Protein AF-A0A9X2GB70-F1 (afdb_monomer_lite)

pLDDT: mean 88.49, std 8.27, range [55.62, 98.12]

Structure (mmCIF, N/CA/C/O backbone):
data_AF-A0A9X2GB70-F1
#
_entry.id   AF-A0A9X2GB70-F1
#
loop_
_atom_site.group_PDB
_atom_site.id
_atom_site.type_symbol
_atom_site.label_atom_id
_atom_site.label_alt_id
_atom_site.label_comp_id
_atom_site.label_asym_id
_atom_site.label_entity_id
_atom_site.label_seq_id
_atom_site.pdbx_PDB_ins_code
_atom_site.Cartn_x
_atom_site.Cartn_y
_atom_site.Cartn_z
_atom_site.occupancy
_atom_site.B_iso_or_equiv
_atom_site.auth_seq_id
_atom_site.auth_comp_id
_atom_site.auth_asym_id
_atom_site.auth_atom_id
_atom_site.pdbx_PDB_model_num
ATOM 1 N N . MET A 1 1 ? 0.443 -10.208 13.676 1.00 56.44 1 MET A N 1
ATOM 2 C CA . MET A 1 1 ? 0.203 -9.147 12.669 1.00 56.44 1 MET A CA 1
ATOM 3 C C . MET A 1 1 ? 1.342 -8.124 12.617 1.00 56.44 1 MET A C 1
ATOM 5 O O . MET A 1 1 ? 1.799 -7.837 11.523 1.00 56.44 1 MET A O 1
ATOM 9 N N . GLN A 1 2 ? 1.841 -7.608 13.753 1.00 62.00 2 GLN A N 1
ATOM 10 C CA . GLN A 1 2 ? 2.910 -6.588 13.794 1.00 6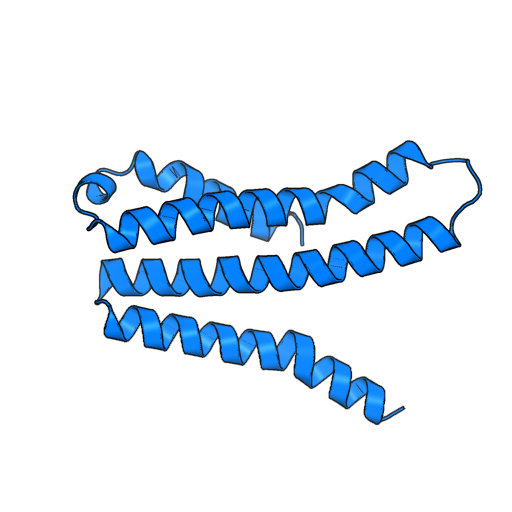2.00 2 GLN A CA 1
ATOM 11 C C . GLN A 1 2 ? 4.219 -6.993 13.079 1.00 62.00 2 GLN A C 1
ATOM 13 O O . GLN A 1 2 ? 4.829 -6.166 12.409 1.00 62.00 2 GLN A O 1
ATOM 18 N N . THR A 1 3 ? 4.615 -8.267 13.151 1.00 68.50 3 THR A N 1
ATOM 19 C CA . THR A 1 3 ? 5.882 -8.759 12.582 1.00 68.50 3 THR A CA 1
ATOM 20 C C . THR A 1 3 ? 5.943 -8.687 11.054 1.00 68.50 3 THR A C 1
ATOM 22 O O . THR A 1 3 ? 6.971 -8.300 10.513 1.00 68.50 3 THR A O 1
ATOM 25 N N . GLY A 1 4 ? 4.850 -8.986 10.343 1.00 75.06 4 GLY A N 1
ATOM 26 C CA . GLY A 1 4 ? 4.840 -8.970 8.872 1.00 75.06 4 GLY A CA 1
ATOM 27 C C . GLY A 1 4 ? 5.067 -7.575 8.280 1.00 75.06 4 GLY A C 1
ATOM 28 O O . GLY A 1 4 ? 5.865 -7.408 7.362 1.00 75.06 4 GLY A O 1
ATOM 29 N N . VAL A 1 5 ? 4.422 -6.553 8.851 1.00 77.50 5 VAL A N 1
ATOM 30 C CA . VAL A 1 5 ? 4.563 -5.157 8.393 1.00 77.50 5 VAL A CA 1
ATOM 31 C C . VAL A 1 5 ? 5.940 -4.591 8.725 1.00 77.50 5 VAL A C 1
ATOM 33 O O . VAL A 1 5 ? 6.528 -3.879 7.912 1.00 77.50 5 VAL A O 1
ATOM 36 N N . GLN A 1 6 ? 6.483 -4.936 9.895 1.00 82.81 6 GLN A N 1
ATOM 37 C CA . GLN A 1 6 ? 7.828 -4.518 10.292 1.00 82.81 6 GLN A CA 1
ATOM 38 C C . GLN A 1 6 ? 8.906 -5.121 9.388 1.00 82.81 6 GLN A C 1
ATOM 40 O O . GLN A 1 6 ? 9.836 -4.413 9.016 1.00 82.81 6 GLN A O 1
ATOM 45 N N . ILE A 1 7 ? 8.753 -6.387 8.983 1.00 85.69 7 ILE A N 1
ATOM 46 C CA . ILE A 1 7 ? 9.658 -7.031 8.024 1.00 85.69 7 ILE A CA 1
ATOM 47 C C . ILE A 1 7 ? 9.613 -6.304 6.675 1.00 85.69 7 ILE A C 1
ATOM 49 O O . ILE A 1 7 ? 10.659 -5.911 6.167 1.00 85.69 7 ILE A O 1
ATOM 53 N N . LEU A 1 8 ? 8.420 -6.054 6.121 1.00 81.88 8 LEU A N 1
ATOM 54 C CA . LEU A 1 8 ? 8.269 -5.345 4.844 1.00 81.88 8 LEU A CA 1
ATOM 55 C C . LEU A 1 8 ? 8.852 -3.925 4.894 1.00 81.88 8 LEU A C 1
ATOM 57 O O . LEU A 1 8 ? 9.565 -3.511 3.985 1.00 81.88 8 LEU A O 1
ATOM 61 N N . THR A 1 9 ? 8.587 -3.198 5.980 1.00 84.00 9 THR A N 1
ATOM 62 C CA . THR A 1 9 ? 9.140 -1.854 6.202 1.00 84.00 9 THR A CA 1
ATOM 63 C C . THR A 1 9 ? 10.666 -1.901 6.282 1.00 84.00 9 THR A C 1
ATOM 65 O O . THR A 1 9 ? 11.335 -1.088 5.653 1.00 84.00 9 THR A O 1
ATOM 68 N N . GLY A 1 10 ? 11.226 -2.877 7.004 1.00 85.25 10 GLY A N 1
ATOM 69 C CA . GLY A 1 10 ? 12.670 -3.090 7.086 1.00 85.25 10 GLY A CA 1
ATOM 70 C C . GLY A 1 10 ? 13.297 -3.384 5.724 1.00 85.25 10 GLY A C 1
ATOM 71 O O . GLY A 1 10 ? 14.308 -2.779 5.385 1.00 85.25 10 GLY A O 1
ATOM 72 N N . PHE A 1 11 ? 12.670 -4.240 4.914 1.00 86.69 11 PHE A N 1
ATOM 73 C CA . PHE A 1 11 ? 13.122 -4.516 3.548 1.00 86.69 11 PHE A CA 1
ATOM 74 C C . PHE A 1 11 ? 13.097 -3.280 2.653 1.00 86.69 11 PHE A C 1
ATOM 76 O O . PHE A 1 11 ? 14.035 -3.061 1.892 1.00 86.69 11 PHE A O 1
ATOM 83 N N . LEU A 1 12 ? 12.055 -2.452 2.753 1.00 86.00 12 LEU A N 1
ATOM 84 C CA . LEU A 1 12 ? 12.022 -1.193 2.019 1.00 86.00 12 LEU A CA 1
ATOM 85 C C . LEU A 1 12 ? 13.195 -0.304 2.448 1.00 86.00 12 LEU A C 1
ATOM 87 O O . LEU A 1 12 ? 13.944 0.140 1.594 1.00 86.00 12 LEU A O 1
ATOM 91 N N . LEU A 1 13 ? 13.439 -0.132 3.748 1.00 88.94 13 LEU A N 1
ATOM 92 C CA . LEU A 1 13 ? 14.528 0.719 4.246 1.00 88.94 13 LEU A CA 1
ATOM 93 C C . LEU A 1 13 ? 15.940 0.248 3.855 1.00 88.94 13 LEU A C 1
ATOM 95 O O . LEU A 1 13 ? 16.857 1.069 3.841 1.00 88.94 13 LEU A O 1
ATOM 99 N N . THR A 1 14 ? 16.140 -1.034 3.540 1.00 89.25 14 THR A N 1
ATOM 100 C CA . THR A 1 14 ? 17.453 -1.559 3.130 1.00 89.25 14 THR A CA 1
ATOM 101 C C . THR A 1 14 ? 17.710 -1.479 1.626 1.00 89.25 14 THR A C 1
ATOM 103 O O . THR A 1 14 ? 18.874 -1.498 1.220 1.00 89.25 14 THR A O 1
ATOM 106 N N . LEU A 1 15 ? 16.669 -1.341 0.795 1.00 86.50 15 LEU A N 1
ATOM 107 C CA . LEU A 1 15 ? 16.792 -1.256 -0.668 1.00 86.50 15 LEU A CA 1
ATOM 108 C C . LEU A 1 15 ? 17.761 -0.168 -1.175 1.00 86.50 15 LEU A C 1
ATOM 110 O O . LEU A 1 15 ? 18.511 -0.479 -2.097 1.00 86.50 15 LEU A O 1
ATOM 114 N N . PRO A 1 16 ? 17.832 1.055 -0.604 1.00 86.94 16 PRO A N 1
ATOM 115 C CA . PRO A 1 16 ? 18.730 2.115 -1.077 1.00 86.94 16 PRO A CA 1
ATOM 116 C C . PRO A 1 16 ? 20.213 1.775 -0.996 1.00 86.94 16 PRO A C 1
ATOM 118 O O . PRO A 1 16 ? 21.021 2.368 -1.702 1.00 86.94 16 PRO A O 1
ATOM 121 N N . PHE A 1 17 ? 20.569 0.835 -0.121 1.00 86.94 17 PHE A N 1
ATOM 122 C CA . PHE A 1 17 ? 21.945 0.400 0.090 1.00 86.94 17 PHE A CA 1
ATOM 123 C C . PHE A 1 17 ? 22.329 -0.786 -0.804 1.00 86.94 17 PHE A C 1
ATOM 125 O O . PHE A 1 17 ? 23.465 -1.250 -0.757 1.00 86.94 17 PHE A O 1
ATOM 132 N N . GLN A 1 18 ? 21.395 -1.294 -1.613 1.00 87.88 18 GLN A N 1
ATOM 133 C CA . GLN A 1 18 ? 21.660 -2.340 -2.595 1.00 87.88 18 GLN A CA 1
ATOM 134 C C . GLN A 1 18 ? 22.252 -1.724 -3.864 1.00 87.88 18 GLN A C 1
ATOM 136 O O . GLN A 1 18 ? 21.785 -0.688 -4.333 1.00 87.88 18 GLN A O 1
ATOM 141 N N . SER A 1 19 ? 23.230 -2.394 -4.481 1.00 86.88 19 SER A N 1
ATOM 142 C CA . SER A 1 19 ? 23.926 -1.896 -5.681 1.00 86.88 19 SER A CA 1
ATOM 143 C C . SER A 1 19 ? 22.971 -1.524 -6.822 1.00 86.88 19 SER A C 1
ATOM 145 O O . SER A 1 19 ? 23.174 -0.525 -7.502 1.00 86.88 19 SER A O 1
ATOM 147 N N . ARG A 1 20 ? 21.879 -2.283 -6.973 1.00 84.19 20 ARG A N 1
ATOM 148 C CA . ARG A 1 20 ? 20.867 -2.106 -8.025 1.00 84.19 20 ARG A CA 1
ATOM 149 C C . ARG A 1 20 ? 19.970 -0.877 -7.830 1.00 84.19 20 ARG A C 1
ATOM 151 O O . ARG A 1 20 ? 19.236 -0.503 -8.736 1.00 84.19 20 ARG A O 1
ATOM 158 N N . PHE A 1 21 ? 20.005 -0.226 -6.665 1.00 87.44 21 PHE A N 1
ATOM 159 C CA . PHE A 1 21 ? 19.195 0.971 -6.424 1.00 87.44 21 PHE A CA 1
ATOM 160 C C . PHE A 1 21 ? 19.607 2.145 -7.323 1.00 87.44 21 PHE A C 1
ATOM 162 O O . PHE A 1 21 ? 18.763 2.940 -7.739 1.00 87.44 21 PHE A O 1
ATOM 169 N N . ALA A 1 22 ? 20.897 2.231 -7.665 1.00 87.38 22 ALA A N 1
ATOM 170 C CA . ALA A 1 22 ? 21.421 3.250 -8.570 1.00 87.38 22 ALA A CA 1
ATOM 171 C C . ALA A 1 22 ? 20.863 3.124 -10.000 1.00 87.38 22 ALA A C 1
ATOM 173 O O . ALA A 1 22 ? 20.787 4.130 -10.706 1.00 87.38 22 ALA A O 1
ATOM 174 N N . ASP A 1 23 ? 20.401 1.934 -10.387 1.00 91.31 23 ASP A N 1
ATOM 175 C CA . ASP A 1 23 ? 19.859 1.650 -11.719 1.00 91.31 23 ASP A CA 1
ATOM 176 C C . ASP A 1 23 ? 18.360 1.970 -11.836 1.00 91.31 23 ASP A C 1
ATOM 178 O O . ASP A 1 23 ? 17.812 1.960 -12.937 1.00 91.31 23 ASP A O 1
ATOM 182 N N . LEU A 1 24 ? 17.679 2.263 -10.719 1.00 92.12 24 LEU A N 1
ATOM 183 C CA . LEU A 1 24 ? 16.251 2.580 -10.735 1.00 92.12 24 LEU A CA 1
ATOM 184 C C . LEU A 1 24 ? 15.984 3.862 -11.518 1.00 92.12 24 LEU A C 1
ATOM 186 O O . LEU A 1 24 ? 16.660 4.875 -11.305 1.00 92.12 24 LEU A O 1
ATOM 190 N N . ASP A 1 25 ? 14.938 3.849 -12.340 1.00 94.62 25 ASP A N 1
ATOM 191 C CA . ASP A 1 25 ? 14.466 5.053 -13.015 1.00 94.62 25 ASP A CA 1
ATOM 192 C C . ASP A 1 25 ? 13.801 6.041 -12.028 1.00 94.62 25 ASP A C 1
ATOM 194 O O . ASP A 1 25 ? 13.566 5.754 -10.847 1.00 94.62 25 ASP A O 1
ATOM 198 N N . HIS A 1 26 ? 13.498 7.252 -12.501 1.00 94.38 26 HIS A N 1
ATOM 199 C CA . HIS A 1 26 ? 12.912 8.297 -11.657 1.00 94.38 26 HIS A CA 1
ATOM 200 C C . HIS A 1 26 ? 11.531 7.921 -11.088 1.00 94.38 26 HIS A C 1
ATOM 202 O O . HIS A 1 26 ? 11.218 8.254 -9.940 1.00 94.38 26 HIS A O 1
ATOM 208 N N . TYR A 1 27 ? 10.712 7.200 -11.858 1.00 94.19 27 TYR A N 1
ATOM 209 C CA . TYR A 1 27 ? 9.403 6.734 -11.407 1.00 94.19 27 TYR A CA 1
ATOM 210 C C . TYR A 1 27 ? 9.552 5.691 -10.300 1.00 94.19 27 TYR A C 1
ATOM 212 O O . TYR A 1 27 ? 8.935 5.834 -9.248 1.00 94.19 27 TYR A O 1
ATOM 220 N N . GLN A 1 28 ? 10.409 4.689 -10.493 1.00 95.38 28 GLN A N 1
ATOM 221 C CA . GLN A 1 28 ? 10.652 3.618 -9.529 1.00 95.38 28 GLN A CA 1
ATOM 222 C C . GLN A 1 28 ? 11.155 4.178 -8.200 1.00 95.38 28 GLN A C 1
ATOM 224 O O . GLN A 1 28 ? 10.658 3.793 -7.143 1.00 95.38 28 GLN A O 1
ATOM 229 N N . ARG A 1 29 ? 12.075 5.152 -8.238 1.00 95.31 29 ARG A N 1
ATOM 230 C CA . ARG A 1 29 ? 12.549 5.851 -7.031 1.00 95.31 29 ARG A CA 1
ATOM 231 C C . ARG A 1 29 ? 11.432 6.622 -6.335 1.00 95.31 29 ARG A C 1
ATOM 233 O O . ARG A 1 29 ? 11.336 6.577 -5.112 1.00 95.31 29 ARG A O 1
ATOM 240 N N . THR A 1 30 ? 10.579 7.307 -7.092 1.00 95.94 30 THR A N 1
ATOM 241 C CA . THR A 1 30 ? 9.453 8.064 -6.526 1.00 95.94 30 THR A CA 1
ATOM 242 C C . THR A 1 30 ? 8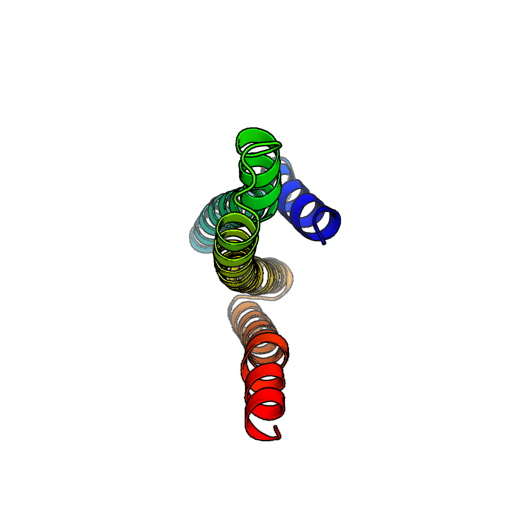.444 7.129 -5.861 1.00 95.94 30 THR A C 1
ATOM 244 O O . THR A 1 30 ? 8.075 7.344 -4.707 1.00 95.94 30 THR A O 1
ATOM 247 N N . VAL A 1 31 ? 8.054 6.048 -6.545 1.00 95.56 31 VAL A N 1
ATOM 248 C CA . VAL A 1 31 ? 7.161 5.014 -6.000 1.00 95.56 31 VAL A CA 1
ATOM 249 C C . VAL A 1 31 ? 7.766 4.384 -4.750 1.00 95.56 31 VAL A C 1
ATOM 251 O O . VAL A 1 31 ? 7.078 4.247 -3.741 1.00 95.56 31 VAL A O 1
ATOM 254 N N . TYR A 1 32 ? 9.060 4.066 -4.781 1.00 95.00 32 TYR A N 1
ATOM 255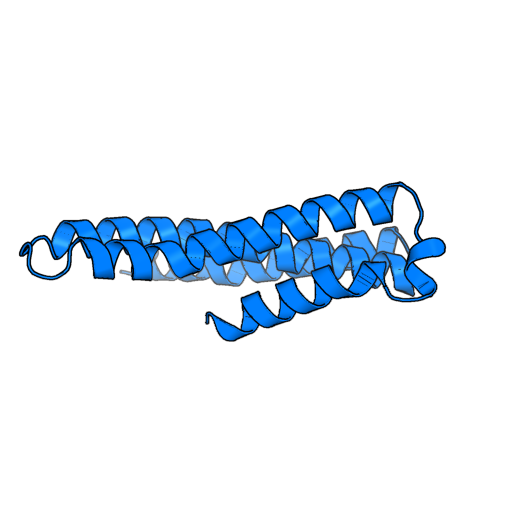 C CA . TYR A 1 32 ? 9.792 3.553 -3.630 1.00 95.00 32 TYR A CA 1
ATOM 256 C C . TYR A 1 32 ? 9.725 4.504 -2.421 1.00 95.00 32 TYR A C 1
ATOM 258 O O . TYR A 1 32 ? 9.362 4.073 -1.327 1.00 95.00 32 TYR A O 1
ATOM 266 N N . LEU A 1 33 ? 10.012 5.798 -2.595 1.00 95.56 33 LEU A N 1
ATOM 267 C CA . LEU A 1 33 ? 9.979 6.770 -1.493 1.00 95.56 33 LEU A CA 1
ATOM 268 C C . LEU A 1 33 ? 8.569 6.936 -0.911 1.00 95.56 33 LEU A C 1
ATOM 270 O O . LEU A 1 33 ? 8.402 6.967 0.310 1.00 95.56 33 LEU A O 1
ATOM 274 N N . VAL A 1 34 ? 7.547 6.979 -1.770 1.00 96.75 34 VAL A N 1
ATOM 275 C CA . VAL A 1 34 ? 6.141 7.004 -1.338 1.00 96.75 34 VAL A CA 1
ATOM 276 C C . VAL A 1 34 ? 5.799 5.737 -0.550 1.00 96.75 34 VAL A C 1
ATOM 278 O O . VAL A 1 34 ? 5.149 5.819 0.495 1.00 96.75 34 VAL A O 1
ATOM 281 N N . LEU A 1 35 ? 6.269 4.571 -0.998 1.00 95.38 35 LEU A N 1
ATOM 282 C CA . LEU A 1 35 ? 6.064 3.300 -0.304 1.00 95.38 35 LEU A CA 1
ATOM 283 C C . LEU A 1 35 ? 6.726 3.263 1.067 1.00 95.38 35 LEU A C 1
ATOM 285 O O . LEU A 1 35 ? 6.088 2.817 2.017 1.00 95.38 35 LEU A O 1
ATOM 289 N N . VAL A 1 36 ? 7.956 3.765 1.195 1.00 94.75 36 VAL A N 1
ATOM 290 C CA . VAL A 1 36 ? 8.655 3.861 2.485 1.00 94.75 36 VAL A CA 1
ATOM 291 C C . VAL A 1 36 ? 7.840 4.686 3.475 1.00 94.75 36 VAL A C 1
ATOM 293 O O . VAL A 1 36 ? 7.554 4.218 4.576 1.00 94.75 36 VAL A O 1
ATOM 296 N N . VAL A 1 37 ? 7.407 5.887 3.082 1.00 96.00 37 VAL A N 1
ATOM 297 C CA . VAL A 1 37 ? 6.598 6.758 3.949 1.00 96.00 37 VAL A CA 1
ATOM 298 C C . VAL A 1 37 ? 5.280 6.077 4.319 1.00 96.00 37 VAL A C 1
ATOM 300 O O . VAL A 1 37 ? 4.896 6.051 5.489 1.00 96.00 37 VAL A O 1
ATOM 303 N N . THR A 1 38 ? 4.615 5.455 3.346 1.00 94.94 38 THR A N 1
ATOM 304 C CA . THR A 1 38 ? 3.350 4.740 3.565 1.00 94.94 38 THR A CA 1
ATOM 305 C C . THR A 1 38 ? 3.530 3.554 4.524 1.00 94.94 38 THR A C 1
ATOM 307 O O . THR A 1 38 ? 2.695 3.344 5.403 1.00 94.94 38 THR A O 1
ATOM 310 N N . ALA A 1 39 ? 4.639 2.815 4.430 1.00 92.62 39 ALA A N 1
ATOM 311 C CA . ALA A 1 39 ? 4.971 1.696 5.316 1.00 92.62 39 ALA A CA 1
ATOM 312 C C . ALA A 1 39 ? 5.270 2.148 6.754 1.00 92.62 39 ALA A C 1
ATOM 314 O O . ALA A 1 39 ? 4.819 1.519 7.719 1.00 92.62 39 ALA A O 1
ATOM 315 N N . VAL A 1 40 ? 5.962 3.279 6.914 1.00 92.88 40 VAL A N 1
ATOM 316 C CA . VAL A 1 40 ? 6.181 3.906 8.226 1.00 92.88 40 VAL A CA 1
ATOM 317 C C . VAL A 1 40 ? 4.848 4.333 8.848 1.00 92.88 40 VAL A C 1
ATOM 319 O O . VAL A 1 40 ? 4.599 4.033 10.017 1.00 92.88 40 VAL A O 1
ATOM 322 N N . ILE A 1 41 ? 3.951 4.949 8.070 1.00 93.94 41 ILE A N 1
ATOM 323 C CA . ILE A 1 41 ? 2.604 5.321 8.530 1.00 93.94 41 ILE A CA 1
ATOM 324 C C . ILE A 1 41 ? 1.799 4.076 8.926 1.00 93.94 41 ILE A C 1
ATOM 326 O O . ILE A 1 41 ? 1.191 4.062 9.997 1.00 93.94 41 ILE A O 1
ATOM 330 N N . ALA A 1 42 ? 1.827 3.009 8.119 1.00 91.56 42 ALA A N 1
ATOM 331 C CA . ALA A 1 42 ? 1.168 1.743 8.447 1.00 91.56 42 ALA A CA 1
ATOM 332 C C . ALA A 1 42 ? 1.661 1.196 9.793 1.00 91.56 42 ALA A C 1
ATOM 334 O O . ALA A 1 42 ? 0.863 0.843 10.661 1.00 91.56 42 ALA A O 1
ATOM 335 N N . THR A 1 43 ? 2.980 1.183 9.994 1.00 90.31 43 THR A N 1
ATOM 336 C CA . THR A 1 43 ? 3.601 0.727 11.240 1.00 90.31 43 THR A CA 1
ATOM 337 C C . THR A 1 43 ? 3.153 1.579 12.429 1.00 90.31 43 THR A C 1
ATOM 339 O O . THR A 1 43 ? 2.746 1.030 13.454 1.00 90.31 43 THR A O 1
ATOM 342 N N . ALA A 1 44 ? 3.153 2.907 12.291 1.00 90.69 44 ALA A N 1
ATOM 343 C CA . ALA A 1 44 ? 2.698 3.816 13.339 1.00 90.69 44 ALA A CA 1
ATOM 344 C C . ALA A 1 44 ? 1.224 3.575 13.713 1.00 90.69 44 ALA A C 1
ATOM 346 O O . ALA A 1 44 ? 0.897 3.482 14.897 1.00 90.69 44 ALA A O 1
ATOM 347 N N . LEU A 1 45 ? 0.344 3.393 12.722 1.00 90.19 45 LEU A N 1
ATOM 348 C CA . LEU A 1 45 ? -1.077 3.109 12.946 1.00 90.19 45 LEU A CA 1
ATOM 349 C C . LEU A 1 45 ? -1.312 1.755 13.629 1.00 90.19 45 LEU A C 1
ATOM 351 O O . LEU A 1 45 ? -2.196 1.653 14.477 1.00 90.19 45 LEU A O 1
ATOM 355 N N . ILE A 1 46 ? -0.518 0.729 13.308 1.00 87.75 46 ILE A N 1
ATOM 356 C CA . ILE A 1 46 ? -0.601 -0.595 13.951 1.00 87.75 46 ILE A CA 1
ATOM 357 C C . ILE A 1 46 ? -0.141 -0.537 15.411 1.00 87.75 46 ILE A C 1
ATOM 359 O O . ILE A 1 46 ? -0.700 -1.229 16.262 1.00 87.75 46 ILE A O 1
ATOM 363 N N . VAL A 1 47 ? 0.868 0.282 15.717 1.00 88.56 47 VAL A N 1
ATOM 364 C CA . VAL A 1 47 ? 1.403 0.440 17.079 1.00 88.56 47 VAL A CA 1
ATOM 365 C C . VAL A 1 47 ? 0.539 1.390 17.925 1.00 88.56 47 VAL A C 1
ATOM 367 O O . VAL A 1 47 ? 0.497 1.257 19.151 1.00 88.56 47 VAL A O 1
ATOM 370 N N . ALA A 1 48 ? -0.210 2.306 17.303 1.00 87.00 48 ALA A N 1
ATOM 371 C CA . ALA A 1 48 ? -1.022 3.308 17.995 1.00 87.00 48 ALA A CA 1
ATOM 372 C C . ALA A 1 48 ? -1.995 2.731 19.052 1.00 87.00 48 ALA A C 1
ATOM 374 O O . ALA A 1 48 ? -1.996 3.253 20.170 1.00 87.00 48 ALA A O 1
ATOM 375 N N . PRO A 1 49 ? -2.757 1.641 18.809 1.00 83.31 49 PRO A N 1
ATOM 376 C CA . PRO A 1 49 ? -3.603 1.019 19.830 1.00 83.31 49 PRO A CA 1
ATOM 377 C C . PRO A 1 49 ? -2.841 0.591 21.087 1.00 83.31 49 PRO A C 1
ATOM 379 O O . PRO A 1 49 ? -3.369 0.722 22.188 1.00 83.31 49 PRO A O 1
ATOM 382 N N . VAL A 1 50 ? -1.597 0.119 20.947 1.00 84.88 50 VAL A N 1
ATOM 383 C CA . VAL A 1 50 ? -0.751 -0.279 22.085 1.00 84.88 50 VAL A CA 1
ATOM 384 C C . VAL A 1 50 ? -0.372 0.947 22.913 1.00 84.88 50 VAL A C 1
ATOM 386 O O . VAL A 1 50 ? -0.444 0.906 24.142 1.00 84.88 50 VAL A O 1
ATOM 389 N N . SER A 1 51 ? -0.036 2.058 22.251 1.00 84.06 51 SER A N 1
ATOM 390 C CA . SER A 1 51 ? 0.260 3.330 22.919 1.00 84.06 51 SER A CA 1
ATOM 391 C C . SER A 1 51 ? -0.966 3.894 23.645 1.00 84.06 51 SER A C 1
ATOM 393 O O . SER A 1 51 ? -0.869 4.260 24.814 1.00 84.06 51 SER A O 1
ATOM 395 N N . VAL A 1 52 ? -2.131 3.906 22.985 1.00 82.25 52 VAL A N 1
ATOM 396 C CA . VAL A 1 52 ? -3.408 4.366 23.565 1.00 82.25 52 VAL A CA 1
ATOM 397 C C . VAL A 1 52 ? -3.832 3.483 24.739 1.00 82.25 52 VAL A C 1
ATOM 399 O O . VAL A 1 52 ? -4.271 3.982 25.772 1.00 82.25 52 VAL A O 1
ATOM 402 N N . HIS A 1 53 ? -3.672 2.165 24.614 1.00 82.81 53 HIS A N 1
ATOM 403 C CA . HIS A 1 53 ? -3.961 1.239 25.702 1.00 82.81 53 HIS A CA 1
ATOM 404 C C . HIS A 1 53 ? -3.035 1.479 26.900 1.00 82.81 53 HIS A C 1
ATOM 406 O O . HIS A 1 53 ? -3.501 1.474 28.036 1.00 82.81 53 HIS A O 1
ATOM 412 N N . ARG A 1 54 ? -1.736 1.714 26.663 1.00 82.88 54 ARG A N 1
ATOM 413 C CA . ARG A 1 54 ? -0.756 1.976 27.726 1.00 82.88 54 ARG A CA 1
ATOM 414 C C . ARG A 1 54 ? -0.994 3.316 28.428 1.00 82.88 54 ARG A C 1
ATOM 416 O O . ARG A 1 54 ? -0.818 3.372 29.640 1.00 82.88 54 ARG A O 1
ATOM 423 N N . SER A 1 55 ? -1.404 4.364 27.710 1.00 78.50 55 SER A N 1
ATOM 424 C CA . SER A 1 55 ? -1.652 5.692 28.296 1.00 78.50 55 SER A CA 1
ATOM 425 C C . SER A 1 55 ? -2.955 5.776 29.096 1.00 78.50 55 SER A C 1
ATOM 427 O O . SER A 1 55 ? -3.007 6.470 30.106 1.00 78.50 55 SER A O 1
ATOM 429 N N . LEU A 1 56 ? -3.996 5.048 28.680 1.00 77.50 56 LEU A N 1
ATOM 430 C CA . LEU A 1 56 ? -5.311 5.031 29.338 1.00 77.50 56 LEU A CA 1
ATOM 431 C C . LEU A 1 56 ? -5.489 3.855 30.309 1.00 77.50 56 LEU A C 1
ATOM 433 O O . LEU A 1 56 ? -6.578 3.637 30.857 1.00 77.50 56 LEU A O 1
ATOM 437 N N . PHE A 1 57 ? -4.429 3.077 30.531 1.00 73.06 57 PHE A N 1
ATOM 438 C CA . PHE A 1 57 ? -4.448 1.951 31.452 1.00 73.06 57 PHE A CA 1
ATOM 439 C C . PHE A 1 57 ? -4.822 2.438 32.863 1.00 73.06 57 PHE A C 1
ATOM 441 O O . PHE A 1 57 ? -4.211 3.366 33.383 1.00 73.06 57 PHE A O 1
ATOM 448 N N . ARG A 1 58 ? -5.823 1.791 33.483 1.00 68.44 58 ARG A N 1
ATOM 449 C CA . ARG A 1 58 ? -6.449 2.118 34.791 1.00 68.44 58 ARG A CA 1
ATOM 450 C C . ARG A 1 58 ? -7.498 3.242 34.828 1.00 68.44 58 ARG A C 1
ATOM 452 O O . ARG A 1 58 ? -8.063 3.460 35.892 1.00 68.44 58 ARG A O 1
ATOM 459 N N . GLN A 1 59 ? -7.869 3.863 33.706 1.00 75.94 59 GLN A N 1
ATOM 460 C CA . GLN A 1 59 ? -8.917 4.907 33.691 1.00 75.94 59 GLN A CA 1
ATOM 461 C C . GLN A 1 59 ? -10.366 4.390 33.503 1.00 75.94 59 GLN A C 1
ATOM 463 O O . GLN A 1 59 ? -11.274 5.182 33.290 1.00 75.94 59 GLN A O 1
ATOM 468 N N . GLN A 1 60 ? -10.623 3.072 33.545 1.00 72.81 60 GLN A N 1
ATOM 469 C CA . GLN A 1 60 ? -11.957 2.451 33.332 1.00 72.81 60 GLN A CA 1
ATOM 470 C C . GLN A 1 60 ? -12.640 2.769 31.972 1.00 72.81 60 GLN A C 1
ATOM 472 O O . GLN A 1 60 ? -13.776 2.369 31.726 1.00 72.81 60 GLN A O 1
ATOM 477 N N . MET A 1 61 ? -11.943 3.392 31.014 1.00 76.31 61 MET A N 1
ATOM 478 C CA . MET A 1 61 ? -12.486 3.806 29.705 1.00 76.31 61 MET A CA 1
ATOM 479 C C . MET A 1 61 ? -12.458 2.702 28.627 1.00 76.31 61 MET A C 1
ATOM 481 O O . MET A 1 61 ? -12.127 2.945 27.463 1.00 76.31 61 MET A O 1
ATOM 485 N N . LYS A 1 62 ? -12.829 1.463 28.977 1.00 73.69 62 LYS A N 1
ATOM 486 C CA . LYS A 1 62 ? -12.704 0.287 28.087 1.00 73.69 62 LYS A CA 1
ATOM 487 C C . LYS A 1 62 ? -13.418 0.462 26.737 1.00 73.69 62 LYS A C 1
ATOM 489 O O . LYS A 1 62 ? -12.868 0.107 25.698 1.00 73.69 62 LYS A O 1
ATOM 494 N N . ARG A 1 63 ? -14.626 1.039 26.730 1.00 74.62 63 ARG A N 1
ATOM 495 C CA . ARG A 1 63 ? -15.444 1.204 25.510 1.00 74.62 63 ARG A CA 1
ATOM 496 C C . ARG A 1 63 ? -14.821 2.182 24.506 1.00 74.62 63 ARG A C 1
ATOM 498 O O . ARG A 1 63 ? -14.881 1.943 23.300 1.00 74.62 63 ARG A O 1
ATOM 505 N N . VAL A 1 64 ? -14.190 3.249 25.000 1.00 77.50 64 VAL A N 1
ATOM 506 C CA . VAL A 1 64 ? -13.505 4.252 24.167 1.00 77.50 64 VAL A CA 1
ATOM 507 C C . VAL A 1 64 ? -12.243 3.653 23.550 1.00 77.50 64 VAL A C 1
ATOM 509 O O . VAL A 1 64 ? -12.052 3.771 22.342 1.00 77.50 64 VAL A O 1
ATOM 512 N N . ILE A 1 65 ? -11.443 2.932 24.345 1.00 80.94 65 ILE A N 1
ATOM 513 C CA . ILE A 1 65 ? -10.217 2.266 23.878 1.00 80.94 65 ILE A CA 1
ATOM 514 C C . ILE A 1 65 ? -10.534 1.283 22.746 1.00 80.94 65 ILE A C 1
ATOM 516 O O . ILE A 1 65 ? -9.904 1.345 21.696 1.00 80.94 65 ILE A O 1
ATOM 520 N N . VAL A 1 66 ? -11.542 0.421 22.919 1.00 82.81 66 VAL A N 1
ATOM 521 C CA . VAL A 1 66 ? -11.904 -0.588 21.907 1.00 82.81 66 VAL A CA 1
ATOM 522 C C . VAL A 1 66 ? -12.403 0.059 20.613 1.00 82.81 66 VAL A C 1
ATOM 524 O O . VAL A 1 66 ? -12.000 -0.352 19.530 1.00 82.81 66 VAL A O 1
ATOM 527 N N . THR A 1 67 ? -13.234 1.102 20.705 1.00 83.56 67 THR A N 1
ATOM 528 C CA . THR A 1 67 ? -13.790 1.765 19.512 1.00 83.56 67 THR A CA 1
ATOM 529 C C . THR A 1 67 ? -12.709 2.499 18.713 1.00 83.56 67 THR A C 1
ATOM 531 O O . THR A 1 67 ? -12.706 2.448 17.484 1.00 83.56 67 THR A O 1
ATOM 534 N N . GLN A 1 68 ? -11.777 3.173 19.394 1.00 83.94 68 GLN A N 1
ATOM 535 C CA . GLN A 1 68 ? -10.667 3.865 18.734 1.00 83.94 68 GLN A CA 1
ATOM 536 C C . GLN A 1 68 ? -9.637 2.881 18.174 1.00 83.94 68 GLN A C 1
ATOM 538 O O . GLN A 1 68 ? -9.177 3.059 17.048 1.00 83.94 68 GLN A O 1
ATOM 543 N N . ALA A 1 69 ? -9.323 1.815 18.915 1.00 83.69 69 ALA A N 1
ATOM 544 C CA . ALA A 1 69 ? -8.432 0.758 18.450 1.00 83.69 69 ALA A CA 1
ATOM 545 C C . ALA A 1 69 ? -8.970 0.078 17.184 1.00 83.69 69 ALA A C 1
ATOM 547 O O . ALA A 1 69 ? -8.208 -0.144 16.249 1.00 83.69 69 ALA A O 1
ATOM 548 N N . ASP A 1 70 ? -10.275 -0.193 17.119 1.00 86.31 70 ASP A N 1
ATOM 549 C CA . ASP A 1 70 ? -10.910 -0.779 15.937 1.00 86.31 70 ASP A CA 1
ATOM 550 C C . ASP A 1 70 ? -10.866 0.162 14.717 1.00 86.31 70 ASP A C 1
ATOM 552 O O . ASP A 1 70 ? -10.536 -0.269 13.611 1.00 86.31 70 ASP A O 1
ATOM 556 N N . ARG A 1 71 ? -11.113 1.468 14.904 1.00 87.75 71 ARG A N 1
ATOM 557 C CA . ARG A 1 71 ? -10.968 2.463 13.825 1.00 87.75 71 ARG A CA 1
ATOM 558 C C . ARG A 1 71 ? -9.530 2.542 13.315 1.00 87.75 71 ARG A C 1
ATOM 560 O O . ARG A 1 71 ? -9.317 2.480 12.107 1.00 87.75 71 ARG A O 1
ATOM 567 N N . LEU A 1 72 ? -8.556 2.639 14.222 1.00 87.38 72 LEU A N 1
ATOM 568 C CA . LEU A 1 72 ? -7.134 2.650 13.874 1.00 87.38 72 LEU A CA 1
ATOM 569 C C . LEU A 1 72 ? -6.727 1.368 13.147 1.00 87.38 72 LEU A C 1
ATOM 571 O O . LEU A 1 72 ? -6.041 1.447 12.135 1.00 87.38 72 LEU A O 1
ATOM 575 N N . ALA A 1 73 ? -7.201 0.205 13.602 1.00 87.31 73 ALA A N 1
ATOM 576 C CA . ALA A 1 73 ? -6.933 -1.073 12.955 1.00 87.31 73 ALA A CA 1
ATOM 577 C C . ALA A 1 73 ? -7.502 -1.127 11.530 1.00 87.31 73 ALA A C 1
ATOM 579 O O . ALA A 1 73 ? -6.815 -1.579 10.617 1.00 87.31 73 ALA A O 1
ATOM 580 N N . ARG A 1 74 ? -8.721 -0.622 11.301 1.00 88.38 74 ARG A N 1
ATOM 581 C CA . ARG A 1 74 ? -9.307 -0.559 9.952 1.00 88.38 74 ARG A CA 1
ATOM 582 C C . ARG A 1 74 ? -8.516 0.350 9.013 1.00 88.38 74 ARG A C 1
ATOM 584 O O . ARG A 1 74 ? -8.243 -0.048 7.883 1.00 88.38 74 ARG A O 1
ATOM 591 N N . VAL A 1 75 ? -8.115 1.535 9.476 1.00 92.38 75 VAL A N 1
ATOM 592 C CA . VAL A 1 75 ? -7.270 2.441 8.679 1.00 92.38 75 VAL A CA 1
ATOM 593 C C . VAL A 1 75 ? -5.909 1.795 8.414 1.00 92.38 75 VAL A C 1
ATOM 595 O O . VAL A 1 75 ? -5.453 1.786 7.275 1.00 92.38 75 VAL A O 1
ATOM 598 N N . ALA A 1 76 ? -5.296 1.180 9.427 1.00 90.62 76 ALA A N 1
ATOM 599 C CA . ALA A 1 76 ? -4.024 0.478 9.296 1.00 90.62 76 ALA A CA 1
ATOM 600 C C . ALA A 1 76 ? -4.075 -0.649 8.254 1.00 90.62 76 ALA A C 1
ATOM 602 O O . ALA A 1 76 ? -3.140 -0.785 7.472 1.00 90.62 76 ALA A O 1
ATOM 603 N N . LEU A 1 77 ? -5.164 -1.425 8.208 1.00 90.00 77 LEU A N 1
ATOM 604 C CA . LEU A 1 77 ? -5.370 -2.451 7.182 1.00 90.00 77 LEU A CA 1
ATOM 605 C C . LEU A 1 77 ? -5.451 -1.838 5.780 1.00 90.00 77 LEU A C 1
ATOM 607 O O . LEU A 1 77 ? -4.798 -2.331 4.867 1.00 90.00 77 LEU A O 1
ATOM 611 N N . GLY A 1 78 ? -6.184 -0.735 5.605 1.00 92.81 78 GLY A N 1
ATOM 612 C CA . GLY A 1 78 ? -6.241 -0.031 4.320 1.00 92.81 78 GLY A CA 1
ATOM 613 C C . GLY A 1 78 ? -4.867 0.466 3.859 1.00 92.81 78 GLY A C 1
ATOM 614 O O . GLY A 1 78 ? -4.467 0.227 2.722 1.00 92.81 78 GLY A O 1
ATOM 615 N N . VAL A 1 79 ? -4.103 1.089 4.759 1.00 93.69 79 VAL A N 1
ATOM 616 C CA . VAL A 1 79 ? -2.742 1.559 4.457 1.00 93.69 79 VAL A CA 1
ATOM 617 C C . VAL A 1 79 ? -1.814 0.380 4.156 1.00 93.69 79 VAL A C 1
ATOM 619 O O . VAL A 1 79 ? -1.052 0.433 3.195 1.00 93.69 79 VAL A O 1
ATOM 622 N N . LEU A 1 80 ? -1.912 -0.721 4.904 1.00 91.69 80 LEU A N 1
ATOM 623 C CA . LEU A 1 80 ? -1.143 -1.934 4.632 1.00 91.69 80 LEU A CA 1
ATOM 624 C C . LEU A 1 80 ? -1.450 -2.511 3.243 1.00 91.69 80 LEU A C 1
ATOM 626 O O . LEU A 1 80 ? -0.528 -2.958 2.561 1.00 91.69 80 LEU A O 1
ATOM 630 N N . ALA A 1 81 ? -2.709 -2.466 2.797 1.00 93.44 81 ALA A N 1
ATOM 631 C CA . ALA A 1 81 ? -3.071 -2.913 1.454 1.00 93.44 81 ALA A CA 1
ATOM 632 C C . ALA A 1 81 ? -2.338 -2.111 0.372 1.00 93.44 81 ALA A C 1
ATOM 634 O O . ALA A 1 81 ? -1.845 -2.694 -0.595 1.00 93.44 81 ALA A O 1
ATOM 635 N N . LEU A 1 82 ? -2.219 -0.792 0.558 1.00 95.19 82 LEU A N 1
ATOM 636 C CA . LEU A 1 82 ? -1.479 0.084 -0.352 1.00 95.19 82 LEU A CA 1
ATOM 637 C C . LEU A 1 82 ? 0.010 -0.262 -0.383 1.00 95.19 82 LEU A C 1
ATOM 639 O O . LEU A 1 82 ? 0.585 -0.351 -1.465 1.00 95.19 82 LEU A O 1
ATOM 643 N N . VAL A 1 83 ? 0.621 -0.518 0.779 1.00 94.56 83 VAL A N 1
ATOM 644 C CA . VAL A 1 83 ? 2.040 -0.902 0.853 1.00 94.56 83 VAL A CA 1
ATOM 645 C C . VAL A 1 83 ? 2.280 -2.228 0.131 1.00 94.56 83 VAL A C 1
ATOM 647 O O . VAL A 1 83 ? 3.187 -2.311 -0.688 1.00 94.56 83 VAL A O 1
ATOM 650 N N . MET A 1 84 ? 1.456 -3.250 0.378 1.00 94.06 84 MET A N 1
ATOM 651 C CA . MET A 1 84 ? 1.584 -4.565 -0.272 1.00 94.06 84 MET A CA 1
ATOM 652 C C . MET A 1 84 ? 1.390 -4.474 -1.791 1.00 94.06 84 MET A C 1
ATOM 654 O O . MET A 1 84 ? 2.157 -5.054 -2.561 1.00 94.06 84 MET A O 1
ATOM 658 N N . THR A 1 85 ? 0.382 -3.712 -2.218 1.00 96.38 85 THR A N 1
ATOM 659 C CA . THR A 1 85 ? 0.070 -3.472 -3.631 1.00 96.38 85 THR A CA 1
ATOM 660 C C . THR A 1 85 ? 1.223 -2.766 -4.334 1.00 96.38 85 THR A C 1
ATOM 662 O O . THR A 1 85 ? 1.720 -3.252 -5.348 1.00 96.38 85 THR A O 1
ATOM 665 N N . GLY A 1 86 ? 1.681 -1.637 -3.789 1.00 96.00 86 GLY A N 1
ATOM 666 C CA . GLY A 1 86 ? 2.741 -0.861 -4.419 1.00 96.00 86 GLY A CA 1
ATOM 667 C C . GLY A 1 86 ? 4.106 -1.544 -4.329 1.00 96.00 86 GLY A C 1
ATOM 668 O O . GLY A 1 86 ? 4.865 -1.466 -5.286 1.00 96.00 86 GLY A O 1
ATOM 669 N N . ALA A 1 87 ? 4.408 -2.278 -3.252 1.00 94.62 87 ALA A N 1
ATOM 670 C CA . ALA A 1 87 ? 5.627 -3.085 -3.172 1.00 94.62 87 ALA A CA 1
ATOM 671 C C . ALA A 1 87 ? 5.641 -4.178 -4.248 1.00 94.62 87 ALA A C 1
ATOM 673 O O . ALA A 1 87 ? 6.654 -4.360 -4.917 1.00 94.62 87 ALA A O 1
ATOM 674 N N . THR A 1 88 ? 4.509 -4.856 -4.470 1.00 96.06 88 THR A N 1
ATOM 675 C CA . THR A 1 88 ? 4.384 -5.844 -5.553 1.00 96.06 88 THR A CA 1
ATOM 676 C C . THR A 1 88 ? 4.577 -5.184 -6.914 1.00 96.06 88 THR A C 1
ATOM 678 O O . THR A 1 88 ? 5.365 -5.674 -7.718 1.00 96.06 88 THR A O 1
ATOM 681 N N . LEU A 1 89 ? 3.911 -4.048 -7.152 1.00 97.19 89 LEU A N 1
ATOM 682 C CA . LEU A 1 89 ? 4.065 -3.279 -8.385 1.00 97.19 89 LEU A CA 1
ATOM 683 C C . LEU A 1 89 ? 5.530 -2.922 -8.633 1.00 97.19 89 LEU A C 1
ATOM 685 O O . LEU A 1 89 ? 6.039 -3.206 -9.710 1.00 97.19 89 LEU A O 1
ATOM 689 N N . LEU A 1 90 ? 6.210 -2.352 -7.635 1.00 95.06 90 LEU A N 1
ATOM 690 C CA . LEU A 1 90 ? 7.604 -1.931 -7.743 1.00 95.06 90 LEU A CA 1
ATOM 691 C C . LEU A 1 90 ? 8.537 -3.115 -8.021 1.00 95.06 90 LEU A C 1
ATOM 693 O O . LEU A 1 90 ? 9.429 -3.009 -8.855 1.00 95.06 90 LEU A O 1
ATOM 697 N N . VAL A 1 91 ? 8.337 -4.252 -7.350 1.00 94.06 91 VAL A N 1
ATOM 698 C CA . VAL A 1 91 ? 9.167 -5.447 -7.558 1.00 94.06 91 VAL A CA 1
ATOM 699 C C . VAL A 1 91 ? 9.005 -5.981 -8.980 1.00 94.06 91 VAL A C 1
ATOM 701 O O . VAL A 1 91 ? 10.002 -6.208 -9.660 1.00 94.06 91 VAL A O 1
ATOM 704 N N . PHE A 1 92 ? 7.770 -6.158 -9.450 1.00 96.62 92 PHE A N 1
ATOM 705 C CA . PHE A 1 92 ? 7.515 -6.654 -10.806 1.00 96.62 92 PHE A CA 1
ATOM 706 C C . PHE A 1 92 ? 7.987 -5.673 -11.877 1.00 96.62 92 PHE A C 1
ATOM 708 O O . PHE A 1 92 ? 8.528 -6.087 -12.899 1.00 96.62 92 PHE A O 1
ATOM 715 N N . ASP A 1 93 ? 7.852 -4.382 -11.607 1.00 95.94 93 ASP A N 1
ATOM 716 C CA . ASP A 1 93 ? 8.358 -3.330 -12.466 1.00 95.94 93 ASP A CA 1
ATOM 717 C C . ASP A 1 93 ? 9.887 -3.375 -12.632 1.00 95.94 93 ASP A C 1
ATOM 719 O O . ASP A 1 93 ? 10.404 -3.318 -13.744 1.00 95.94 93 ASP A O 1
ATOM 723 N N . VAL A 1 94 ? 10.622 -3.553 -11.535 1.00 93.31 94 VAL A N 1
ATOM 724 C CA . VAL A 1 94 ? 12.091 -3.638 -11.556 1.00 93.31 94 VAL A CA 1
ATOM 725 C C . VAL A 1 94 ? 12.602 -4.939 -12.190 1.00 93.31 94 VAL A C 1
ATOM 727 O O . VAL A 1 94 ? 13.715 -4.972 -12.726 1.00 93.31 94 VAL A O 1
ATOM 730 N N . VAL A 1 95 ? 11.835 -6.027 -12.087 1.00 94.25 95 VAL A N 1
ATOM 731 C CA . VAL A 1 95 ? 12.264 -7.365 -12.528 1.00 94.25 95 VAL A CA 1
ATOM 732 C C . VAL A 1 95 ? 11.859 -7.663 -13.970 1.00 94.25 95 VAL A C 1
ATOM 734 O O . VAL A 1 95 ? 12.648 -8.269 -14.692 1.00 94.25 95 VAL A O 1
ATOM 737 N N . VAL A 1 96 ? 10.650 -7.272 -14.375 1.00 95.75 96 VAL A N 1
ATOM 738 C CA . VAL A 1 96 ? 10.054 -7.656 -15.664 1.00 95.75 96 VAL A CA 1
ATOM 739 C C . VAL A 1 96 ? 9.726 -6.432 -16.514 1.00 95.75 96 VAL A C 1
ATOM 741 O O . VAL A 1 96 ? 10.111 -6.389 -17.679 1.00 95.75 96 VAL A O 1
ATOM 744 N N . GLY A 1 97 ? 9.064 -5.431 -15.928 1.00 94.00 97 GLY A N 1
ATOM 745 C CA . GLY A 1 97 ? 8.681 -4.211 -16.633 1.00 94.00 97 GLY A CA 1
ATOM 746 C C . GLY A 1 97 ? 7.422 -3.538 -16.084 1.00 94.00 97 GLY A C 1
ATOM 747 O O . GLY A 1 97 ? 6.681 -4.084 -15.260 1.00 94.00 97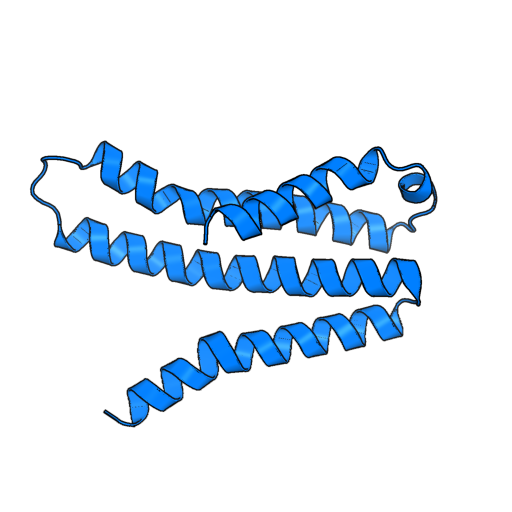 GLY A O 1
ATOM 748 N N . ARG A 1 98 ? 7.170 -2.305 -16.546 1.00 94.88 98 ARG A N 1
ATOM 749 C CA . ARG A 1 98 ? 6.112 -1.419 -16.021 1.00 94.88 98 ARG A CA 1
ATOM 750 C C . ARG A 1 98 ? 4.721 -2.028 -16.143 1.00 94.88 98 ARG A C 1
ATOM 752 O O . ARG A 1 98 ? 3.917 -1.911 -15.221 1.00 94.88 98 ARG A O 1
ATOM 759 N N . THR A 1 99 ? 4.435 -2.657 -17.278 1.00 96.69 99 THR A N 1
ATOM 760 C CA . THR A 1 99 ? 3.120 -3.234 -17.574 1.00 96.69 99 THR A CA 1
ATOM 761 C C . THR A 1 99 ? 2.828 -4.393 -16.627 1.00 96.69 99 THR A C 1
ATOM 763 O O . THR A 1 99 ? 1.755 -4.459 -16.032 1.00 96.69 99 THR A O 1
ATOM 766 N N . GLU A 1 100 ? 3.809 -5.263 -16.421 1.00 96.88 100 GLU A N 1
ATOM 767 C CA . GLU A 1 100 ? 3.754 -6.412 -15.525 1.00 96.88 100 GLU A CA 1
ATOM 768 C C . GLU A 1 100 ? 3.650 -5.961 -14.069 1.00 96.88 100 GLU A C 1
ATOM 770 O O . GLU A 1 100 ? 2.858 -6.518 -13.310 1.00 96.88 100 GLU A O 1
ATOM 775 N N . GLY A 1 101 ? 4.364 -4.891 -13.704 1.00 96.50 101 GLY A N 1
ATOM 776 C CA . GLY A 1 101 ? 4.211 -4.198 -12.427 1.00 96.50 101 GLY A CA 1
ATOM 777 C C . GLY A 1 101 ? 2.775 -3.749 -12.170 1.00 96.50 101 GLY A C 1
ATOM 778 O O . GLY A 1 101 ? 2.200 -4.057 -11.124 1.00 96.50 101 GLY A O 1
ATOM 779 N N . ILE A 1 102 ? 2.163 -3.059 -13.134 1.00 97.38 102 ILE A N 1
ATOM 780 C CA . ILE A 1 102 ? 0.780 -2.580 -13.022 1.00 97.38 102 ILE A CA 1
ATOM 781 C C . ILE A 1 102 ? -0.195 -3.755 -12.900 1.00 97.38 102 ILE A C 1
ATOM 783 O O . ILE A 1 102 ? -1.066 -3.728 -12.031 1.00 97.38 102 ILE A O 1
ATOM 787 N N . VAL A 1 103 ? -0.043 -4.799 -13.721 1.00 98.12 103 VAL A N 1
ATOM 788 C CA . VAL A 1 103 ? -0.907 -5.991 -13.679 1.00 98.12 103 VAL A CA 1
ATOM 789 C C . VAL A 1 103 ? -0.783 -6.717 -12.339 1.00 98.12 103 VAL A C 1
ATOM 791 O O . VAL A 1 103 ? -1.801 -7.047 -11.724 1.00 98.12 103 VAL A O 1
ATOM 794 N N . ALA A 1 104 ? 0.438 -6.931 -11.846 1.00 97.50 104 ALA A N 1
ATOM 795 C CA . ALA A 1 104 ? 0.678 -7.590 -10.566 1.00 97.50 104 ALA A CA 1
ATOM 796 C C . ALA A 1 104 ? 0.117 -6.768 -9.395 1.00 97.50 104 ALA A C 1
ATOM 798 O O . ALA A 1 104 ? -0.604 -7.304 -8.551 1.00 97.50 104 ALA A O 1
ATOM 799 N N . GLY A 1 105 ? 0.369 -5.455 -9.382 1.00 96.56 105 GLY A N 1
ATOM 800 C CA . GLY A 1 105 ? -0.187 -4.532 -8.394 1.00 96.56 105 GLY A CA 1
ATOM 801 C C . GLY A 1 105 ? -1.717 -4.534 -8.402 1.00 96.56 105 GLY A C 1
ATOM 802 O O . GLY A 1 105 ? -2.340 -4.750 -7.364 1.00 96.56 105 GLY A O 1
ATOM 803 N N . ALA A 1 106 ? -2.341 -4.377 -9.571 1.00 97.25 106 ALA A N 1
ATOM 804 C CA . ALA A 1 106 ? -3.796 -4.410 -9.708 1.00 97.25 106 ALA A CA 1
ATOM 805 C C . ALA A 1 106 ? -4.386 -5.744 -9.225 1.00 97.25 106 ALA A C 1
ATOM 807 O O . ALA A 1 106 ? -5.383 -5.752 -8.505 1.00 97.25 106 ALA A O 1
ATOM 808 N N . THR A 1 107 ? -3.740 -6.866 -9.553 1.00 97.81 107 THR A N 1
ATOM 809 C CA . THR A 1 107 ? -4.164 -8.201 -9.109 1.00 97.81 107 THR A CA 1
ATOM 810 C C . THR A 1 107 ? -4.136 -8.310 -7.585 1.00 97.81 107 THR A C 1
ATOM 812 O O . THR A 1 107 ? -5.129 -8.714 -6.978 1.00 97.81 107 THR A O 1
ATOM 815 N N . VAL A 1 108 ? -3.038 -7.895 -6.945 1.00 97.12 108 VAL A N 1
ATOM 816 C CA . VAL A 1 108 ? -2.924 -7.889 -5.478 1.00 97.12 108 VAL A CA 1
ATOM 817 C C . VAL A 1 108 ? -3.972 -6.977 -4.846 1.00 97.12 108 VAL A C 1
ATOM 819 O O . VAL A 1 108 ? -4.623 -7.380 -3.882 1.00 97.12 108 VAL A O 1
ATOM 822 N N . LEU A 1 109 ? -4.193 -5.786 -5.405 1.00 96.31 109 LEU A N 1
ATOM 823 C CA . LEU A 1 109 ? -5.194 -4.850 -4.903 1.00 96.31 109 LEU A CA 1
ATOM 824 C C . LEU A 1 109 ? -6.605 -5.443 -4.956 1.00 96.31 109 LEU A C 1
ATOM 826 O O . LEU A 1 109 ? -7.349 -5.334 -3.981 1.00 96.31 109 LEU A O 1
ATOM 830 N N . VAL A 1 110 ? -6.962 -6.104 -6.062 1.00 97.06 110 VAL A N 1
ATOM 831 C CA . VAL A 1 110 ? -8.257 -6.780 -6.221 1.00 97.06 110 VAL A CA 1
ATOM 832 C C . VAL A 1 110 ? -8.410 -7.892 -5.189 1.00 97.06 110 VAL A C 1
ATOM 834 O O . VAL A 1 110 ? -9.428 -7.942 -4.501 1.00 97.06 110 VAL A O 1
ATOM 837 N N . VAL A 1 111 ? -7.400 -8.749 -5.022 1.00 96.81 111 VAL A N 1
ATOM 838 C CA . VAL A 1 111 ? -7.434 -9.831 -4.026 1.00 96.81 111 VAL A CA 1
ATOM 839 C C . VAL A 1 111 ? -7.616 -9.269 -2.614 1.00 96.81 111 VAL A C 1
ATOM 841 O O . VAL A 1 111 ? -8.478 -9.736 -1.870 1.00 96.81 111 VAL A O 1
ATOM 844 N N . LEU A 1 112 ? -6.861 -8.233 -2.246 1.00 94.19 112 LEU A N 1
ATOM 845 C CA . LEU A 1 112 ? -6.971 -7.606 -0.930 1.00 94.19 112 LEU A CA 1
ATOM 846 C C . LEU A 1 112 ? -8.335 -6.941 -0.722 1.00 94.19 112 LEU A C 1
ATOM 848 O O . LEU A 1 112 ? -8.940 -7.119 0.333 1.00 94.19 112 LEU A O 1
ATOM 852 N N . ALA A 1 113 ? -8.865 -6.233 -1.720 1.00 92.56 113 ALA A N 1
ATOM 853 C CA . ALA A 1 113 ? -10.195 -5.632 -1.647 1.00 92.56 113 ALA A CA 1
ATOM 854 C C . ALA A 1 113 ? -11.295 -6.697 -1.486 1.00 92.56 113 ALA A C 1
ATOM 856 O O . ALA A 1 113 ? -12.206 -6.535 -0.670 1.00 92.56 113 ALA A O 1
ATOM 857 N N . LEU A 1 114 ? -11.190 -7.819 -2.203 1.00 92.75 114 LEU A N 1
ATOM 858 C CA . LEU A 1 114 ? -12.125 -8.936 -2.078 1.00 92.75 114 LEU A CA 1
ATOM 859 C C . LEU A 1 114 ? -12.097 -9.540 -0.668 1.00 92.75 114 LEU A C 1
ATOM 861 O O . LEU A 1 114 ? -13.145 -9.722 -0.048 1.00 92.75 114 LEU A O 1
ATOM 865 N N . VAL A 1 115 ? -10.909 -9.818 -0.133 1.00 92.44 115 VAL A N 1
ATOM 866 C CA . VAL A 1 115 ? -10.767 -10.495 1.164 1.00 92.44 115 VAL A CA 1
ATOM 867 C C . VAL A 1 115 ? -11.061 -9.557 2.339 1.00 92.44 115 VAL A C 1
ATOM 869 O O . VAL A 1 115 ? -11.652 -9.987 3.328 1.00 92.44 115 VAL A O 1
ATOM 872 N N . TRP A 1 116 ? -10.669 -8.284 2.268 1.00 89.56 116 TRP A N 1
ATOM 873 C CA . TRP A 1 116 ? -10.763 -7.358 3.406 1.00 89.56 116 TRP A CA 1
ATOM 874 C C . TRP A 1 116 ? -11.987 -6.450 3.390 1.00 89.56 116 TRP A C 1
ATOM 876 O O . TRP A 1 116 ? -12.345 -5.928 4.444 1.00 89.56 116 TRP A O 1
ATOM 886 N N . VAL A 1 117 ? -12.644 -6.261 2.244 1.00 87.00 117 VAL A N 1
ATOM 887 C CA . VAL A 1 117 ? -13.846 -5.418 2.139 1.00 87.00 117 VAL A CA 1
ATOM 888 C C . VAL A 1 117 ? -15.053 -6.253 1.739 1.00 87.00 117 VAL A C 1
ATOM 890 O O . VAL A 1 117 ? -16.052 -6.261 2.456 1.00 87.00 117 VAL A O 1
ATOM 893 N N . VAL A 1 118 ? -14.967 -6.999 0.636 1.00 87.25 118 VAL A N 1
ATOM 894 C CA . VAL A 1 118 ? -16.136 -7.715 0.100 1.00 87.25 118 VAL A CA 1
ATOM 895 C C . VAL A 1 118 ? -16.558 -8.865 1.011 1.00 87.25 118 VAL A C 1
ATOM 897 O O . VAL A 1 118 ? -17.727 -8.950 1.379 1.00 87.25 118 VAL A O 1
ATOM 900 N N . LEU A 1 119 ? -15.625 -9.717 1.436 1.00 89.31 119 LEU A N 1
ATOM 901 C CA . LEU A 1 119 ? -15.913 -10.845 2.323 1.00 89.31 119 LEU A CA 1
ATOM 902 C C . LEU A 1 119 ? -16.592 -10.426 3.647 1.00 89.31 119 LEU A C 1
ATOM 904 O O . LEU A 1 119 ? -17.656 -10.975 3.954 1.00 89.31 119 LEU A O 1
ATOM 908 N N . PRO A 1 120 ? -16.059 -9.469 4.437 1.00 87.25 120 PRO A N 1
ATOM 909 C CA . PRO A 1 120 ? -16.714 -9.056 5.676 1.00 87.25 120 PRO A CA 1
ATOM 910 C C . PRO A 1 120 ? -18.067 -8.380 5.442 1.00 87.25 120 PRO A C 1
ATOM 912 O O . PRO A 1 120 ? -18.978 -8.574 6.246 1.00 87.25 120 PRO A O 1
ATOM 915 N N . GLU A 1 121 ? -18.237 -7.634 4.350 1.00 87.56 121 GLU A N 1
ATOM 916 C CA . GLU A 1 121 ? -19.511 -6.978 4.048 1.00 87.56 121 GLU A CA 1
ATOM 917 C C . GLU A 1 121 ? -20.589 -7.988 3.625 1.00 87.56 121 GLU A C 1
ATOM 919 O O . GLU A 1 121 ? -21.738 -7.893 4.058 1.00 87.56 121 GLU A O 1
ATOM 924 N N . VAL A 1 122 ? -20.222 -9.022 2.860 1.00 89.94 122 VAL A N 1
ATOM 925 C CA . VAL A 1 122 ? -21.116 -10.144 2.529 1.00 89.94 122 VAL A CA 1
ATOM 926 C C . VAL A 1 122 ? -21.516 -10.913 3.790 1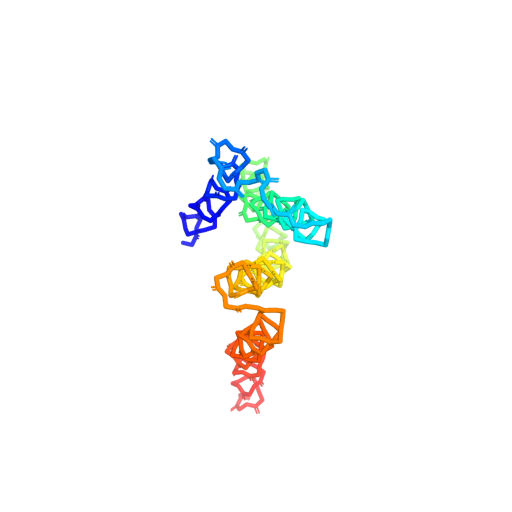.00 89.94 122 VAL A C 1
ATOM 928 O O . VAL A 1 122 ? -22.689 -11.241 3.958 1.00 89.94 122 VAL A O 1
ATOM 931 N N . LEU A 1 123 ? -20.572 -11.172 4.700 1.00 87.88 123 LEU A N 1
ATOM 932 C CA . LEU A 1 123 ? -20.853 -11.840 5.976 1.00 87.88 123 LEU A CA 1
ATOM 933 C C . LEU A 1 123 ? -21.762 -11.000 6.883 1.00 87.88 123 LEU A C 1
ATOM 935 O O . LEU A 1 123 ? -22.631 -11.554 7.551 1.00 87.88 123 LEU A O 1
ATOM 939 N N . ARG A 1 124 ? -21.598 -9.671 6.889 1.00 86.44 124 ARG A N 1
ATOM 940 C CA . ARG A 1 124 ?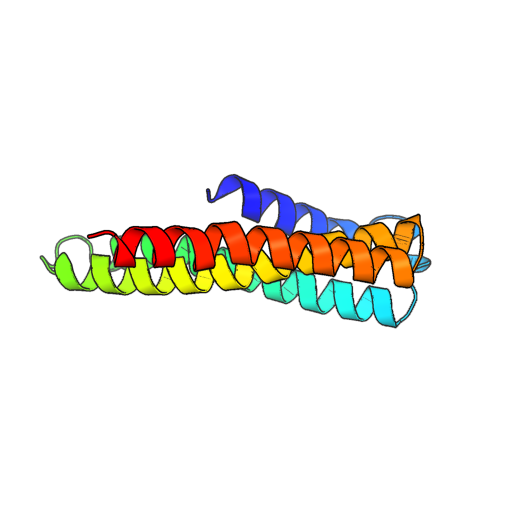 -22.479 -8.747 7.618 1.00 86.44 124 ARG A CA 1
ATOM 941 C C . ARG A 1 124 ? -23.904 -8.749 7.084 1.00 86.44 124 ARG A C 1
ATOM 943 O O . ARG A 1 124 ? -24.822 -8.729 7.886 1.00 86.44 124 ARG A O 1
ATOM 950 N N . ARG A 1 125 ? -24.083 -8.802 5.762 1.00 85.12 125 ARG A N 1
ATOM 951 C CA . ARG A 1 125 ? -25.407 -8.826 5.113 1.00 85.12 125 ARG A CA 1
ATOM 952 C C . ARG A 1 125 ? -26.160 -10.151 5.279 1.00 85.12 125 ARG A C 1
ATOM 954 O O . ARG A 1 125 ? -27.346 -10.200 4.980 1.00 85.12 125 ARG A O 1
ATOM 961 N N . ARG A 1 126 ? -25.477 -11.225 5.694 1.00 81.94 126 ARG A N 1
ATOM 962 C CA . ARG A 1 126 ? -26.081 -12.542 5.971 1.00 81.94 126 ARG A CA 1
ATOM 963 C C . ARG A 1 126 ? -26.549 -12.720 7.422 1.00 81.94 126 ARG A C 1
ATOM 965 O O . ARG A 1 126 ? -27.131 -13.760 7.719 1.00 81.94 126 ARG A O 1
ATOM 972 N N . LYS A 1 127 ? -26.256 -11.767 8.310 1.00 55.62 127 LYS A N 1
ATOM 973 C CA . LYS A 1 127 ? -26.825 -11.686 9.663 1.00 55.62 127 LYS A CA 1
ATOM 974 C C . LYS A 1 127 ? -28.035 -10.769 9.661 1.00 55.62 127 LYS A C 1
ATOM 976 O O . LYS A 1 127 ? -28.936 -11.050 10.474 1.00 55.62 127 LYS A O 1
#

Foldseek 3Di:
DLVVLVVLLVVLVCVCVDPCVVVDDPVLVVLSVVLNVLSVVLNCLLCVLVVVCVVCPPVPPVVVSVVVNVVSVLVSLVSVLVSVLSVQLSVLCSVPRNVSSNVRSVVSSVVSCCVPPVVVVVVVVVD

Radius of gyration: 17.59 Å; chains: 1; bounding box: 51×21×52 Å

Organism: NCBI:txid765201

Secondary structure (DSSP, 8-state):
-HHHHHHHHHHHHHGGGSGGGGG--HHHHHHHHHHHHHHHHHHHHHHHHHHHHHHSTTSS-HHHHHHHHHHHHHHHHHHHHHHHHHHHHHHHHHHT-HHHHHHHHHHHHHHHHIIIIIHHHHHHHT-

InterPro domains:
  IPR046291 Protein of unknown function DUF6328 [PF19853] (1-120)

Sequence (127 aa):
MQTGVQILTGFLLTLPFQSRFADLDHYQRTVYLVLVVTAVIATALIVAPVSVHRSLFRQQMKRVIVTQADRLARVALGVLALVMTGATLLVFDVVVGRTEGIVAGATVLVVLALVWVVLPEVLRRRK